Protein AF-A0A932HMM7-F1 (afdb_monomer_lite)

Radius of gyration: 12.9 Å; chains: 1; bounding box: 30×20×31 Å

Secondary structure (DSSP, 8-state):
-GGG-EEEEETT-SSS-HHHHHHHHHHTTS-EEEEES--TGGGGGGHHHHHHHHHHHHHHHHSS--

pLDDT: mean 92.83, std 7.76, range [53.91, 97.94]

Foldseek 3Di:
DLQLDEEEEECAEPPCHRVNSVVVCVVSVNHHYDYDPHYPCRVVVCVVVVVVVVVVSVCVVVVDDD

Sequence (66 aa):
DPRAVLLFKTRLDRAVVPEAQDKLWEALGRPRRITLPLGHIGFGPAFYYVARRAAAFLWERLASPA

Structure (mmCIF, N/CA/C/O backbone):
data_AF-A0A932HMM7-F1
#
_entry.id   AF-A0A932HMM7-F1
#
loop_
_atom_site.group_PDB
_atom_site.id
_atom_site.type_symbol
_atom_site.label_atom_id
_atom_site.label_alt_id
_atom_site.label_comp_id
_atom_site.label_asym_id
_atom_site.label_entity_id
_atom_site.label_seq_id
_atom_site.pdbx_PDB_ins_code
_atom_site.Cartn_x
_atom_site.Cartn_y
_atom_site.Cartn_z
_atom_site.occupancy
_atom_site.B_iso_or_equiv
_atom_site.auth_seq_id
_atom_site.auth_comp_id
_atom_site.auth_asym_id
_atom_site.auth_atom_id
_atom_site.pdbx_PDB_model_num
ATOM 1 N N . ASP A 1 1 ? -11.488 -6.721 7.389 1.00 88.50 1 ASP A N 1
ATOM 2 C CA . ASP A 1 1 ? -12.124 -5.446 6.997 1.00 88.50 1 ASP A CA 1
ATOM 3 C C . ASP A 1 1 ? -11.182 -4.687 6.057 1.00 88.50 1 ASP A C 1
ATOM 5 O O . ASP A 1 1 ? -10.087 -4.347 6.499 1.00 88.50 1 ASP A O 1
ATOM 9 N N . PRO A 1 2 ? -11.553 -4.431 4.786 1.00 92.06 2 PRO A N 1
ATOM 10 C CA . PRO A 1 2 ? -10.745 -3.642 3.844 1.00 92.06 2 PRO A CA 1
ATOM 11 C C . PRO A 1 2 ? -10.397 -2.243 4.370 1.00 92.06 2 PRO A C 1
ATOM 13 O O . PRO A 1 2 ? -9.348 -1.685 4.051 1.00 92.06 2 PRO A O 1
ATOM 16 N N . ARG A 1 3 ? -11.240 -1.674 5.238 1.00 91.06 3 ARG A N 1
ATOM 17 C CA . ARG A 1 3 ? -10.990 -0.374 5.869 1.00 91.06 3 ARG A CA 1
ATOM 18 C C . ARG A 1 3 ? -9.842 -0.430 6.875 1.00 91.06 3 ARG A C 1
ATOM 20 O O . ARG A 1 3 ? -9.321 0.620 7.226 1.00 91.06 3 ARG A O 1
ATOM 27 N N . ALA A 1 4 ? -9.407 -1.605 7.326 1.00 92.75 4 ALA A N 1
ATOM 28 C CA . ALA A 1 4 ? -8.284 -1.752 8.252 1.00 92.75 4 ALA A CA 1
ATOM 29 C C . ALA A 1 4 ? -6.917 -1.852 7.550 1.00 92.75 4 ALA A C 1
ATOM 31 O O . ALA A 1 4 ? -5.892 -1.909 8.222 1.00 92.75 4 ALA A O 1
ATOM 32 N N . VAL A 1 5 ? -6.879 -1.849 6.213 1.00 96.12 5 VAL A N 1
ATOM 33 C CA . VAL A 1 5 ? -5.647 -2.055 5.440 1.00 96.12 5 VAL A CA 1
ATOM 34 C C . VAL A 1 5 ? -5.249 -0.793 4.671 1.00 96.12 5 VAL A C 1
ATOM 36 O O . VAL A 1 5 ? -6.084 -0.122 4.062 1.00 96.12 5 VAL A O 1
ATOM 39 N N . LEU A 1 6 ? -3.950 -0.486 4.681 1.00 97.12 6 LEU A N 1
ATOM 40 C CA . LEU A 1 6 ? -3.315 0.495 3.806 1.00 97.12 6 LEU A CA 1
ATOM 41 C C . LEU A 1 6 ? -2.288 -0.223 2.935 1.00 97.12 6 LEU A C 1
ATOM 43 O O . LEU A 1 6 ? -1.347 -0.815 3.456 1.00 97.12 6 LEU A O 1
ATOM 47 N N . LEU A 1 7 ? -2.454 -0.145 1.616 1.00 96.88 7 LEU A N 1
ATOM 48 C CA . LEU A 1 7 ? -1.536 -0.758 0.658 1.00 96.88 7 LEU A CA 1
ATOM 49 C C . LEU A 1 7 ? -0.662 0.307 -0.014 1.00 96.88 7 LEU A C 1
ATOM 51 O O . LEU A 1 7 ? -1.167 1.298 -0.548 1.00 96.88 7 LEU A O 1
ATOM 55 N N . PHE A 1 8 ? 0.651 0.092 -0.020 1.00 95.56 8 PHE A N 1
ATOM 56 C CA . PHE A 1 8 ? 1.596 0.899 -0.791 1.00 95.56 8 PHE A CA 1
ATOM 57 C C . PHE A 1 8 ? 1.991 0.150 -2.058 1.00 95.56 8 PHE A C 1
ATOM 59 O O . PHE A 1 8 ? 2.312 -1.032 -1.996 1.00 95.56 8 PHE A O 1
ATOM 66 N N . LYS A 1 9 ? 1.959 0.853 -3.191 1.00 94.19 9 LYS A N 1
ATOM 67 C CA . LYS A 1 9 ? 2.344 0.338 -4.505 1.00 94.19 9 LYS A CA 1
ATOM 68 C C . LYS A 1 9 ? 3.408 1.219 -5.136 1.00 94.19 9 LYS A C 1
ATOM 70 O O . LYS A 1 9 ? 3.308 2.443 -5.115 1.00 94.19 9 LYS A O 1
ATOM 75 N N . THR A 1 10 ? 4.381 0.598 -5.770 1.00 94.12 10 THR A N 1
ATOM 76 C CA . THR A 1 10 ? 5.416 1.217 -6.604 1.00 94.12 10 THR A CA 1
ATOM 77 C C . THR A 1 10 ? 5.075 0.941 -8.073 1.00 94.12 10 THR A C 1
ATOM 79 O O . THR A 1 10 ? 4.959 -0.206 -8.493 1.00 94.12 10 THR A O 1
ATOM 82 N N . ARG A 1 11 ? 4.824 1.989 -8.874 1.00 94.31 11 ARG A N 1
ATOM 83 C CA . ARG A 1 11 ? 4.335 1.850 -10.264 1.00 94.31 11 ARG A CA 1
ATOM 84 C C . ARG A 1 11 ? 5.369 1.227 -11.205 1.00 94.31 11 ARG A C 1
ATOM 86 O O . ARG A 1 11 ? 4.979 0.598 -12.181 1.00 94.31 11 ARG A O 1
ATOM 93 N N . LEU A 1 12 ? 6.656 1.437 -10.940 1.00 95.12 12 LEU A N 1
ATOM 94 C CA . LEU A 1 12 ? 7.766 0.985 -11.786 1.00 95.12 12 LEU A CA 1
ATOM 95 C C . LEU A 1 12 ? 8.500 -0.213 -11.164 1.00 95.12 12 LEU A C 1
ATOM 97 O O . LEU A 1 12 ? 9.676 -0.442 -11.449 1.00 95.12 12 LEU A O 1
ATOM 101 N N . ASP A 1 13 ? 7.846 -0.931 -10.250 1.00 94.62 13 ASP A N 1
ATOM 102 C CA . ASP A 1 13 ? 8.430 -2.087 -9.582 1.00 94.62 13 ASP A CA 1
ATOM 103 C C . ASP A 1 13 ? 8.588 -3.258 -10.555 1.00 94.62 13 ASP A C 1
ATOM 105 O O . ASP A 1 13 ? 7.647 -3.651 -11.240 1.00 94.62 13 ASP A O 1
ATOM 109 N N . ARG A 1 14 ? 9.806 -3.795 -10.627 1.00 93.69 14 ARG A N 1
ATOM 110 C CA . ARG A 1 14 ? 10.145 -4.962 -11.450 1.00 93.69 14 ARG A CA 1
ATOM 111 C C . ARG A 1 14 ? 10.400 -6.217 -10.617 1.00 93.69 14 ARG A C 1
ATOM 113 O O . ARG A 1 14 ? 10.474 -7.295 -11.189 1.00 93.69 14 ARG A O 1
ATOM 120 N N . ALA A 1 15 ? 10.554 -6.078 -9.300 1.00 93.75 15 ALA A N 1
ATOM 121 C CA . ALA A 1 15 ? 10.726 -7.199 -8.381 1.00 93.75 15 ALA A CA 1
ATOM 122 C C . ALA A 1 15 ? 9.361 -7.756 -7.960 1.00 93.75 15 ALA A C 1
ATOM 124 O O . ALA A 1 15 ? 9.143 -8.963 -7.979 1.00 93.75 15 ALA A O 1
ATOM 125 N N . VAL A 1 16 ? 8.417 -6.863 -7.650 1.00 92.00 16 VAL A N 1
ATOM 126 C CA . VAL A 1 16 ? 7.013 -7.193 -7.401 1.00 92.00 16 VAL A CA 1
ATOM 127 C C . VAL A 1 16 ? 6.164 -6.473 -8.436 1.00 92.00 16 VAL A C 1
ATOM 129 O O . VAL A 1 16 ? 5.785 -5.315 -8.249 1.00 92.00 16 VAL A O 1
ATOM 132 N N . VAL A 1 17 ? 5.876 -7.165 -9.538 1.00 93.12 17 VAL A N 1
ATOM 133 C CA . VAL A 1 17 ? 5.199 -6.570 -10.696 1.00 93.12 17 VAL A CA 1
ATOM 134 C C . VAL A 1 17 ? 3.838 -5.953 -10.312 1.00 93.12 17 VAL A C 1
ATOM 136 O O . VAL A 1 17 ? 3.132 -6.506 -9.454 1.00 93.12 17 VAL A O 1
ATOM 139 N N . PRO A 1 18 ? 3.447 -4.807 -10.905 1.00 91.19 18 PRO A N 1
ATOM 140 C CA . PRO A 1 18 ? 2.233 -4.073 -10.543 1.00 91.19 18 PRO A CA 1
ATOM 141 C C . PRO A 1 18 ? 0.953 -4.916 -10.523 1.00 91.19 18 PRO A C 1
ATOM 143 O O . PRO A 1 18 ? 0.093 -4.689 -9.674 1.00 91.19 18 PRO A O 1
ATOM 146 N N . GLU A 1 19 ? 0.850 -5.902 -11.410 1.00 94.94 19 GLU A N 1
ATOM 147 C CA . GLU A 1 19 ? -0.302 -6.784 -11.582 1.00 94.94 19 GLU A CA 1
ATOM 148 C C . GLU A 1 19 ? -0.520 -7.686 -10.363 1.00 94.94 19 GLU A C 1
ATOM 150 O O . GLU A 1 19 ? -1.658 -7.936 -9.967 1.00 94.94 19 GLU A O 1
ATOM 155 N N . ALA A 1 20 ? 0.559 -8.158 -9.729 1.00 94.12 20 ALA A N 1
ATOM 156 C CA . ALA A 1 20 ? 0.464 -8.948 -8.502 1.00 94.12 20 ALA A CA 1
ATOM 157 C C . ALA A 1 20 ? -0.103 -8.101 -7.351 1.00 94.12 20 ALA A C 1
ATOM 159 O O . ALA A 1 20 ? -0.950 -8.560 -6.584 1.00 94.12 20 ALA A O 1
ATOM 160 N N . GLN A 1 21 ? 0.311 -6.834 -7.276 1.00 94.56 21 GLN A N 1
ATOM 161 C CA . GLN A 1 21 ? -0.184 -5.887 -6.276 1.00 94.56 21 GLN A CA 1
ATOM 162 C C . GLN A 1 21 ? -1.638 -5.470 -6.548 1.00 94.56 21 GLN A C 1
ATOM 164 O O . GLN A 1 21 ? -2.397 -5.248 -5.605 1.00 94.56 21 GLN A O 1
ATOM 169 N N . ASP A 1 22 ? -2.045 -5.380 -7.818 1.00 96.00 22 ASP A N 1
ATOM 170 C CA . ASP A 1 22 ? -3.434 -5.111 -8.206 1.00 96.00 22 ASP A CA 1
ATOM 171 C C . ASP A 1 22 ? -4.361 -6.267 -7.817 1.00 96.00 22 ASP A C 1
ATOM 173 O O . ASP A 1 22 ? -5.387 -6.026 -7.184 1.00 96.00 22 ASP A O 1
ATOM 177 N N . LYS A 1 23 ? -3.954 -7.518 -8.071 1.00 97.06 23 LYS A N 1
ATOM 178 C CA . LYS A 1 23 ? -4.699 -8.708 -7.628 1.00 97.06 23 LYS A CA 1
ATOM 179 C C . LYS A 1 23 ? -4.851 -8.764 -6.109 1.00 97.06 23 LYS A C 1
ATOM 181 O O . LYS A 1 23 ? -5.938 -9.044 -5.613 1.00 97.06 23 LYS A O 1
ATOM 186 N N . LEU A 1 24 ? -3.786 -8.462 -5.361 1.00 95.81 24 LEU A N 1
ATOM 187 C CA . LEU A 1 24 ? -3.850 -8.387 -3.898 1.00 95.81 24 LEU A CA 1
ATOM 188 C C . LEU A 1 24 ? -4.810 -7.283 -3.433 1.00 95.81 24 LEU A C 1
ATOM 190 O O . LEU A 1 24 ? -5.613 -7.500 -2.529 1.00 95.81 24 LEU A O 1
ATOM 194 N N . TRP A 1 25 ? -4.752 -6.104 -4.056 1.00 97.19 25 TRP A N 1
ATOM 195 C CA . TRP A 1 25 ? -5.653 -4.997 -3.742 1.00 97.19 25 TRP A CA 1
ATOM 196 C C . TRP A 1 25 ? -7.122 -5.374 -3.971 1.00 97.19 25 TRP A C 1
ATOM 198 O O . TRP A 1 25 ? -7.967 -5.082 -3.126 1.00 97.19 25 TRP A O 1
ATOM 208 N N . GLU A 1 26 ? -7.432 -6.068 -5.064 1.00 97.94 26 GLU A N 1
ATOM 209 C CA . GLU A 1 26 ? -8.781 -6.572 -5.329 1.00 97.94 26 GLU A CA 1
ATOM 210 C C . GLU A 1 26 ? -9.211 -7.642 -4.321 1.00 97.94 26 GLU A C 1
ATOM 212 O O . GLU A 1 26 ? -10.287 -7.519 -3.736 1.00 97.94 26 GLU A O 1
ATOM 217 N N . ALA A 1 27 ? -8.356 -8.634 -4.054 1.00 97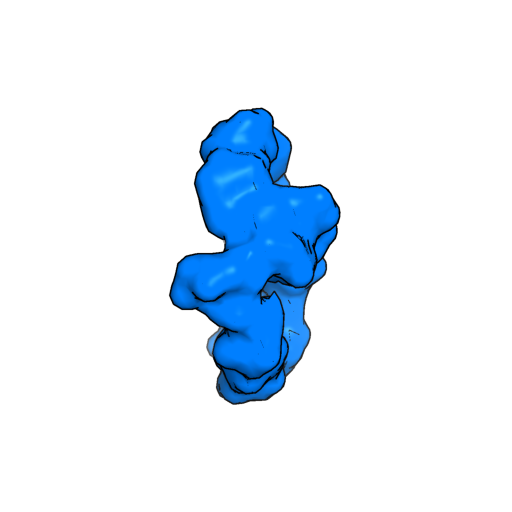.38 27 ALA A N 1
ATOM 218 C CA . ALA A 1 27 ? -8.634 -9.719 -3.112 1.00 97.38 27 ALA A CA 1
ATOM 219 C C . ALA A 1 27 ? -8.883 -9.220 -1.678 1.00 97.38 27 ALA A C 1
ATOM 221 O O . ALA A 1 27 ? -9.680 -9.796 -0.943 1.00 97.38 27 ALA A O 1
ATOM 222 N N . LEU A 1 28 ? -8.244 -8.115 -1.286 1.00 96.88 28 LEU A N 1
ATOM 223 C CA . LEU A 1 28 ? -8.448 -7.463 0.008 1.00 96.88 28 LEU A CA 1
ATOM 224 C C . LEU A 1 28 ? -9.715 -6.592 0.069 1.00 96.88 28 LEU A C 1
ATOM 226 O O . LEU A 1 28 ? -9.920 -5.904 1.068 1.00 96.88 28 LEU A O 1
ATOM 230 N N . GLY A 1 29 ? -10.552 -6.578 -0.972 1.00 97.62 29 GLY A N 1
ATOM 231 C CA . GLY A 1 29 ? -11.766 -5.762 -1.025 1.00 97.62 29 GLY A CA 1
ATOM 232 C C . GLY A 1 29 ? -11.494 -4.285 -1.316 1.00 97.62 29 GLY A C 1
ATOM 233 O O . GLY A 1 29 ? -12.210 -3.418 -0.820 1.00 97.62 29 GLY A O 1
ATOM 234 N N . ARG A 1 30 ? -10.459 -3.994 -2.115 1.00 96.94 30 ARG A N 1
ATOM 235 C CA . ARG A 1 30 ? -10.070 -2.643 -2.559 1.00 96.94 30 ARG A CA 1
ATOM 236 C C . ARG A 1 30 ? -9.796 -1.667 -1.399 1.00 96.94 30 ARG A C 1
ATOM 238 O O . ARG A 1 30 ? -10.390 -0.587 -1.353 1.00 96.94 30 ARG A O 1
ATOM 245 N N . PRO A 1 31 ? -8.876 -1.999 -0.471 1.00 97.12 31 PRO A N 1
ATOM 246 C CA . PRO A 1 31 ? -8.515 -1.120 0.639 1.00 97.12 31 PRO A CA 1
ATOM 247 C C . PRO A 1 31 ? -7.891 0.202 0.157 1.00 97.12 31 PRO A C 1
ATOM 249 O O . PRO A 1 31 ? -7.554 0.369 -1.022 1.00 97.12 31 PRO A O 1
ATOM 252 N N . ARG A 1 32 ? -7.678 1.157 1.075 1.00 97.38 32 ARG A N 1
ATOM 253 C CA . ARG A 1 32 ? -6.985 2.419 0.755 1.00 97.38 32 ARG A CA 1
ATOM 254 C C . ARG A 1 32 ? -5.602 2.102 0.180 1.00 97.38 32 ARG A C 1
ATOM 256 O O . ARG A 1 32 ? -4.851 1.315 0.752 1.00 97.38 32 ARG A O 1
ATOM 263 N N . ARG A 1 33 ? -5.253 2.741 -0.938 1.00 97.38 33 ARG A N 1
ATOM 264 C CA . ARG A 1 33 ? -3.991 2.503 -1.645 1.00 97.38 33 ARG A CA 1
ATOM 265 C C . ARG A 1 33 ? -3.269 3.802 -1.973 1.00 97.38 33 ARG A C 1
ATOM 267 O O . ARG A 1 33 ? -3.891 4.755 -2.433 1.00 97.38 33 ARG A O 1
ATOM 274 N N . ILE A 1 34 ? -1.954 3.819 -1.777 1.00 97.00 34 ILE A N 1
ATOM 275 C CA . ILE A 1 34 ? -1.061 4.905 -2.195 1.00 97.00 34 ILE A CA 1
ATOM 276 C C . ILE A 1 34 ? -0.110 4.350 -3.253 1.00 97.00 34 ILE A C 1
ATOM 278 O O . ILE A 1 34 ? 0.570 3.358 -3.011 1.00 97.00 34 ILE A O 1
ATOM 282 N N . THR A 1 35 ? -0.071 4.986 -4.425 1.00 95.81 35 THR A N 1
ATOM 283 C CA . THR A 1 35 ? 0.819 4.589 -5.526 1.00 95.81 35 THR A CA 1
ATOM 284 C C . THR A 1 35 ? 1.928 5.616 -5.701 1.00 95.81 35 THR A C 1
ATOM 286 O O . THR A 1 35 ? 1.657 6.804 -5.851 1.00 95.81 35 THR A O 1
ATOM 289 N N . LEU A 1 36 ? 3.172 5.151 -5.697 1.00 94.75 36 LEU A N 1
ATOM 290 C CA . LEU A 1 36 ? 4.376 5.950 -5.878 1.00 94.75 36 LEU A CA 1
ATOM 291 C C . LEU A 1 36 ? 4.925 5.753 -7.300 1.00 94.75 36 LEU A C 1
ATOM 293 O O . LEU A 1 36 ? 4.945 4.616 -7.783 1.00 94.75 36 LEU A O 1
ATOM 297 N N . PRO A 1 37 ? 5.419 6.807 -7.976 1.00 94.81 37 PRO A N 1
ATOM 298 C CA . PRO A 1 37 ? 6.020 6.712 -9.310 1.00 94.81 37 PRO A CA 1
ATOM 2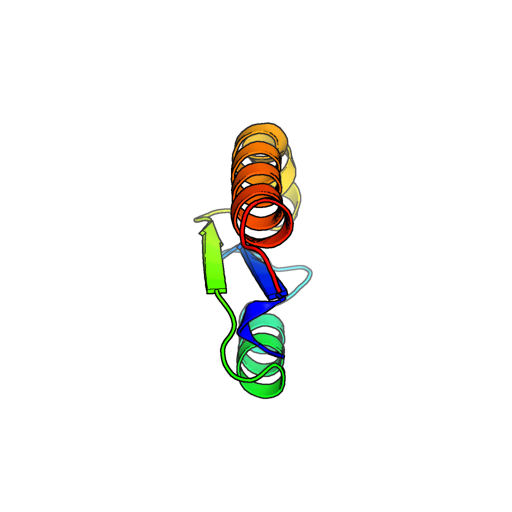99 C C . PRO A 1 37 ? 7.467 6.182 -9.251 1.00 94.81 37 PRO A C 1
ATOM 301 O O . PRO A 1 37 ? 8.366 6.724 -9.882 1.00 94.81 37 PRO A O 1
ATOM 304 N N . LEU A 1 38 ? 7.708 5.148 -8.446 1.0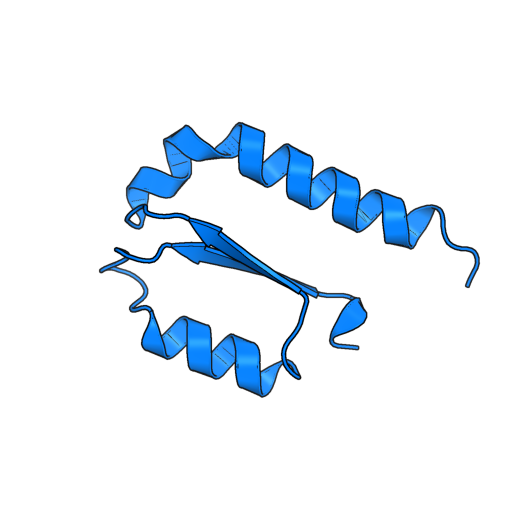0 94.94 38 LEU A N 1
ATOM 305 C CA . LEU A 1 38 ? 9.033 4.627 -8.109 1.00 94.94 38 LEU A CA 1
ATOM 306 C C . LEU A 1 38 ? 9.120 3.140 -8.461 1.00 94.94 38 LEU A C 1
ATOM 308 O O . LEU A 1 38 ? 8.093 2.469 -8.599 1.00 94.94 38 LEU A O 1
ATOM 312 N N . GLY A 1 39 ? 10.349 2.639 -8.602 1.00 94.00 39 GLY A N 1
ATOM 313 C CA . GLY A 1 39 ? 10.640 1.203 -8.626 1.00 94.00 39 GLY A CA 1
ATOM 314 C C . GLY A 1 39 ? 10.819 0.631 -7.219 1.00 94.00 39 GLY A C 1
ATOM 315 O O . GLY A 1 39 ? 10.711 1.366 -6.239 1.00 94.00 39 GLY A O 1
ATOM 316 N N . HIS A 1 40 ? 11.150 -0.660 -7.129 1.00 93.19 40 HIS A N 1
ATOM 317 C CA . HIS A 1 40 ? 11.279 -1.380 -5.855 1.00 93.19 40 HIS A CA 1
ATOM 318 C C . HIS A 1 40 ? 12.208 -0.670 -4.861 1.00 93.19 40 HIS A C 1
ATOM 320 O O . HIS A 1 40 ? 11.803 -0.271 -3.776 1.00 93.19 40 HIS A O 1
ATOM 326 N N . ILE A 1 41 ? 13.449 -0.416 -5.283 1.00 92.56 41 ILE A N 1
ATOM 327 C CA . ILE A 1 41 ? 14.465 0.247 -4.453 1.00 92.56 41 ILE A CA 1
ATOM 328 C C . ILE A 1 41 ? 14.178 1.744 -4.295 1.00 92.56 41 ILE A C 1
ATOM 330 O O . ILE A 1 41 ? 14.492 2.335 -3.264 1.00 92.56 41 ILE A O 1
ATOM 334 N N . GLY A 1 42 ? 13.503 2.352 -5.278 1.00 86.62 42 GLY A N 1
ATOM 335 C CA . GLY A 1 42 ? 13.062 3.746 -5.210 1.00 86.62 42 GLY A CA 1
AT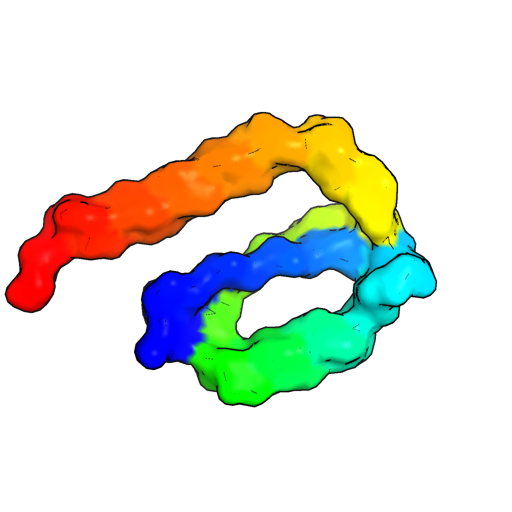OM 336 C C . GLY A 1 42 ? 12.095 4.017 -4.054 1.00 86.62 42 GLY A C 1
ATOM 337 O O . GLY A 1 42 ? 11.954 5.162 -3.640 1.00 86.62 42 GLY A O 1
ATOM 338 N N . PHE A 1 43 ? 11.486 2.980 -3.476 1.00 87.06 43 PHE A N 1
ATOM 339 C CA . PHE A 1 43 ? 10.728 3.089 -2.235 1.00 87.06 43 PHE A CA 1
ATOM 340 C C . PHE A 1 43 ? 11.575 3.581 -1.049 1.00 87.06 43 PHE A C 1
ATOM 342 O O . PHE A 1 43 ? 11.068 4.342 -0.227 1.00 87.06 43 PHE A O 1
ATOM 349 N N . GLY A 1 44 ? 12.857 3.202 -0.971 1.00 91.50 44 GLY A N 1
ATOM 350 C CA . GLY A 1 44 ? 13.757 3.571 0.130 1.00 91.50 44 GLY A CA 1
ATOM 351 C C . GLY A 1 44 ? 13.836 5.087 0.358 1.00 91.50 44 GLY A C 1
ATOM 352 O O . GLY A 1 44 ? 13.517 5.550 1.452 1.00 91.50 44 GLY A O 1
ATOM 353 N N . PRO A 1 45 ? 14.150 5.894 -0.672 1.00 93.50 45 PRO A N 1
ATOM 354 C CA . PRO A 1 45 ? 14.090 7.355 -0.585 1.00 93.50 45 PRO A CA 1
ATOM 355 C C . PRO A 1 45 ? 12.730 7.925 -0.143 1.00 93.50 45 PRO 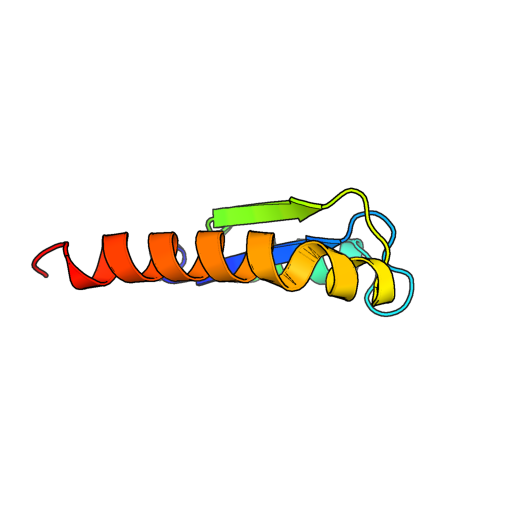A C 1
ATOM 357 O O . PRO A 1 45 ? 12.676 8.986 0.475 1.00 93.50 45 PRO A O 1
ATOM 360 N N . ALA A 1 46 ? 11.621 7.231 -0.422 1.00 93.06 46 ALA A N 1
ATOM 361 C CA . ALA A 1 46 ? 10.276 7.643 -0.017 1.00 93.06 46 ALA A CA 1
ATOM 362 C C . ALA A 1 46 ? 9.889 7.191 1.406 1.00 93.06 46 ALA A C 1
ATOM 364 O O . ALA A 1 46 ? 8.756 7.438 1.829 1.00 93.06 46 ALA A O 1
ATOM 365 N N . PHE A 1 47 ? 10.801 6.563 2.160 1.00 92.88 47 PHE A N 1
ATOM 366 C CA . PHE A 1 47 ? 10.512 5.944 3.456 1.00 92.88 47 PHE A CA 1
ATOM 367 C C . PHE A 1 47 ? 9.799 6.888 4.430 1.00 92.88 47 PHE A C 1
ATOM 369 O O . PHE A 1 47 ? 8.719 6.560 4.914 1.00 92.88 47 PHE A O 1
ATOM 376 N N . TYR A 1 48 ? 10.337 8.088 4.676 1.00 96.00 48 TYR A N 1
ATOM 377 C CA . TYR A 1 48 ? 9.735 9.026 5.635 1.00 96.00 48 TYR A CA 1
ATOM 378 C C . TYR A 1 48 ? 8.347 9.510 5.204 1.00 96.00 48 TYR A C 1
ATOM 380 O O . TYR A 1 48 ? 7.455 9.686 6.037 1.00 96.00 48 TYR A O 1
ATOM 388 N N . TYR A 1 49 ? 8.132 9.685 3.896 1.00 95.25 49 TYR A N 1
ATOM 389 C CA . TYR A 1 49 ? 6.807 9.987 3.365 1.00 95.25 49 TYR A CA 1
ATOM 390 C C . TYR A 1 49 ? 5.838 8.841 3.673 1.00 95.25 49 TYR A C 1
ATOM 392 O O . TYR A 1 49 ? 4.766 9.082 4.231 1.00 95.25 49 TYR A O 1
ATOM 400 N N . VAL A 1 50 ? 6.226 7.603 3.361 1.00 95.38 50 VAL A N 1
ATOM 401 C CA . VAL A 1 50 ? 5.409 6.404 3.584 1.00 95.38 50 VAL A CA 1
ATOM 402 C C . VAL A 1 50 ? 5.111 6.203 5.069 1.00 95.38 50 VAL A C 1
ATOM 404 O O . VAL A 1 50 ? 3.945 6.044 5.430 1.00 95.38 50 VAL A O 1
ATOM 407 N N . ALA A 1 51 ? 6.122 6.309 5.932 1.00 96.62 51 ALA A N 1
ATOM 408 C CA . ALA A 1 51 ? 5.988 6.192 7.380 1.00 96.62 51 ALA A CA 1
ATOM 409 C C . ALA A 1 51 ? 4.987 7.211 7.939 1.00 96.62 51 ALA A C 1
ATOM 411 O O . ALA A 1 51 ? 4.087 6.844 8.690 1.00 96.62 51 ALA A O 1
ATOM 412 N N . ARG A 1 52 ? 5.057 8.476 7.503 1.00 97.62 52 ARG A N 1
ATOM 413 C CA . ARG A 1 52 ? 4.096 9.510 7.916 1.00 97.62 52 ARG A CA 1
ATOM 414 C C . ARG A 1 52 ? 2.665 9.191 7.469 1.00 97.62 52 ARG A C 1
ATOM 416 O O . ARG A 1 52 ? 1.722 9.426 8.221 1.00 97.62 52 ARG A O 1
ATOM 423 N N . ARG A 1 53 ? 2.478 8.65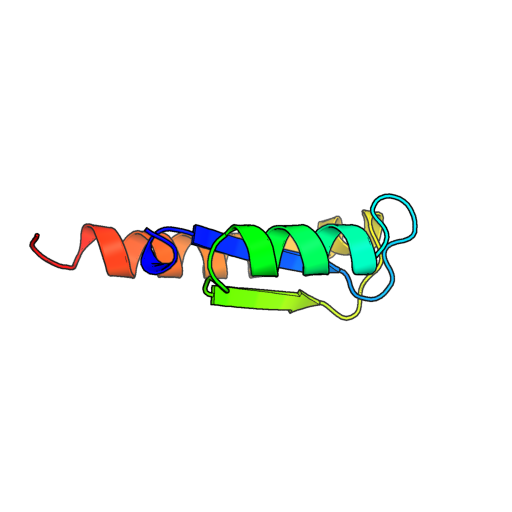4 6.257 1.00 97.62 53 ARG A N 1
ATOM 424 C CA . ARG A 1 53 ? 1.150 8.243 5.760 1.00 97.62 53 ARG A CA 1
ATOM 425 C C . ARG A 1 53 ? 0.605 7.030 6.513 1.00 97.62 53 ARG A C 1
ATOM 427 O O . ARG A 1 53 ? -0.588 7.001 6.800 1.00 97.62 53 ARG A O 1
ATOM 434 N N . ALA A 1 54 ? 1.464 6.070 6.847 1.00 96.88 54 ALA A N 1
ATOM 435 C CA . ALA A 1 54 ? 1.103 4.912 7.655 1.00 96.88 54 ALA A CA 1
ATOM 436 C C . ALA A 1 54 ? 0.730 5.320 9.088 1.00 96.88 54 ALA A C 1
ATOM 438 O O . ALA A 1 54 ? -0.312 4.902 9.584 1.00 96.88 54 ALA A O 1
ATOM 439 N N . ALA A 1 55 ? 1.511 6.203 9.716 1.00 97.00 55 ALA A N 1
ATOM 440 C CA . ALA A 1 55 ? 1.216 6.730 11.045 1.00 97.00 55 ALA A CA 1
ATOM 441 C C . ALA A 1 55 ? -0.142 7.442 11.084 1.00 97.00 55 ALA A C 1
ATOM 443 O O . ALA A 1 55 ? -0.962 7.126 11.937 1.00 97.00 55 ALA A O 1
ATOM 444 N N . ALA A 1 56 ? -0.423 8.329 10.120 1.00 96.56 56 ALA A N 1
ATOM 445 C CA . ALA A 1 56 ? -1.719 9.005 10.024 1.00 96.56 56 ALA A CA 1
ATOM 446 C C . ALA A 1 56 ? -2.883 8.013 9.859 1.00 96.56 56 ALA A C 1
ATOM 448 O O . ALA A 1 56 ? -3.900 8.132 10.533 1.00 96.56 56 ALA A O 1
ATOM 449 N N . PHE A 1 57 ? -2.713 6.999 9.008 1.00 96.25 57 PHE A N 1
ATOM 450 C CA . PHE A 1 57 ? -3.710 5.948 8.811 1.00 96.25 57 PHE A CA 1
ATOM 451 C C . PHE A 1 57 ? -3.996 5.156 10.093 1.00 96.25 57 PHE A C 1
ATOM 453 O O . PHE A 1 57 ? -5.154 4.855 10.385 1.00 96.25 57 PHE A O 1
ATOM 460 N N . LEU A 1 58 ? -2.962 4.822 10.866 1.00 95.12 58 LEU A N 1
ATOM 461 C CA . LEU A 1 58 ? -3.127 4.157 12.158 1.00 95.12 58 LEU A CA 1
ATOM 462 C C . LEU A 1 58 ? -3.798 5.086 13.174 1.00 95.12 58 LEU A C 1
ATOM 464 O O . LEU A 1 58 ? -4.713 4.658 13.869 1.00 95.12 58 LEU A O 1
ATOM 468 N N . TRP A 1 59 ? -3.410 6.362 13.206 1.00 95.00 59 TRP A N 1
ATOM 469 C CA . TRP A 1 59 ? -3.996 7.359 14.104 1.00 95.00 59 TRP A CA 1
ATOM 470 C C . TRP A 1 59 ? -5.495 7.541 13.870 1.00 95.00 59 TRP A C 1
ATOM 472 O O . TRP A 1 59 ? -6.255 7.522 14.828 1.00 95.00 59 TRP A O 1
ATOM 482 N N . GLU A 1 60 ? -5.935 7.634 12.608 1.00 93.38 60 GLU A N 1
ATOM 483 C CA . GLU A 1 60 ? -7.361 7.683 12.235 1.00 93.38 60 GLU A CA 1
ATOM 484 C C . GLU A 1 60 ? -8.158 6.527 12.874 1.00 93.38 60 GLU A C 1
ATOM 486 O O . GLU A 1 60 ? -9.304 6.707 13.276 1.00 93.38 60 GLU A O 1
ATOM 491 N N . ARG A 1 61 ? -7.552 5.337 12.978 1.00 89.88 61 ARG A N 1
ATOM 492 C CA . ARG A 1 61 ? -8.201 4.118 13.492 1.00 89.88 61 ARG A CA 1
ATOM 493 C C . ARG A 1 61 ? -8.134 3.993 15.003 1.00 89.88 61 ARG A C 1
ATOM 495 O O . ARG A 1 61 ? -9.086 3.513 15.595 1.00 89.88 61 ARG A O 1
ATOM 502 N N . LEU A 1 62 ? -7.035 4.424 15.612 1.00 88.25 62 LEU A N 1
ATOM 503 C CA . LEU A 1 62 ? -6.876 4.413 17.066 1.00 88.25 62 LEU A CA 1
ATOM 504 C C . LEU A 1 62 ? -7.663 5.545 17.742 1.00 88.25 62 LEU A C 1
ATOM 506 O O . LEU A 1 62 ? -8.107 5.385 18.871 1.00 88.25 62 LEU A O 1
ATOM 510 N N . ALA A 1 63 ? -7.834 6.681 17.061 1.00 83.31 63 ALA A N 1
ATOM 511 C CA . ALA A 1 63 ? -8.581 7.831 17.568 1.00 83.31 63 ALA A CA 1
ATOM 512 C C . ALA A 1 63 ? -10.097 7.737 17.320 1.00 83.31 63 ALA A C 1
ATOM 514 O O . ALA A 1 63 ? -10.851 8.526 17.886 1.00 83.31 63 ALA A O 1
ATOM 515 N N . SER A 1 64 ? -10.549 6.804 16.478 1.00 66.00 64 SER A N 1
ATOM 516 C CA . SER A 1 64 ? -11.976 6.541 16.288 1.00 66.00 64 SER A CA 1
ATOM 517 C C . SER A 1 64 ? -12.447 5.573 17.381 1.00 66.00 64 SER A C 1
ATOM 519 O O . SER A 1 64 ? -11.941 4.450 17.414 1.00 66.00 64 SER A O 1
ATOM 521 N N . PRO A 1 65 ? -13.372 5.960 18.282 1.00 53.91 65 PRO A N 1
ATOM 522 C CA . PRO A 1 65 ? -13.965 5.005 19.212 1.00 53.91 65 PRO A CA 1
ATOM 523 C C . PRO A 1 65 ? -14.696 3.913 18.417 1.00 53.91 65 PRO A C 1
ATOM 525 O O . PRO A 1 65 ? -15.304 4.205 17.384 1.00 53.91 65 PRO A O 1
ATOM 528 N N . ALA A 1 66 ? -14.542 2.666 18.872 1.00 60.72 66 ALA A N 1
ATOM 529 C CA . ALA A 1 66 ? -15.120 1.469 18.258 1.00 60.72 66 ALA A CA 1
ATOM 530 C C . ALA A 1 66 ? -16.654 1.502 18.220 1.00 60.72 66 ALA A C 1
ATOM 532 O O . ALA A 1 66 ? -17.253 2.038 19.180 1.00 60.72 66 ALA A O 1
#